Protein AF-A0A645IV78-F1 (afdb_monomer)

Solvent-accessible surface area (backbone atoms only — not comparable to full-atom values): 6071 Å² total; per-residue (Å²): 130,65,55,78,48,78,51,97,93,49,43,33,42,36,35,34,65,65,50,43,47,63,72,69,29,66,89,51,60,57,71,58,52,51,51,53,36,41,75,70,51,28,36,52,55,92,64,95,46,75,46,39,80,44,68,45,95,90,43,94,55,69,48,61,21,37,35,30,34,44,66,52,56,76,69,60,56,65,69,87,67,50,85,70,73,75,74,76,79,84,69,76,78,73,82,80,70,133

Sequence (98 aa):
MGFVKVESDERQFYVYPENFKQEICKSLNPKVVAKVLKKYGWIDTDGKLMTKVKRLPESDKVARFYVFNANVMMNFDIEAKSGIKQSNSSNFSNIFEK

Foldseek 3Di:
DWDWDDDPNWIKTWAAPVCCVVPVQPPNDSVVVLVVCVVQVQWDDPPDDQWDWDQDPVDRDIGITGIGTPVSVVPPDPVVPPPPPPPPPPPPVPPPDD

pLDDT: mean 81.95, std 15.49, range [47.19, 96.31]

Organism: NCBI:txid1076179

Structure (mmCIF, N/CA/C/O backbone):
data_AF-A0A645IV78-F1
#
_entry.id   AF-A0A645IV78-F1
#
loop_
_atom_site.group_PDB
_atom_site.id
_atom_site.type_symbol
_atom_site.label_atom_id
_atom_site.label_alt_id
_atom_site.label_comp_id
_atom_site.label_asym_id
_atom_site.label_entity_id
_atom_site.label_seq_id
_atom_site.pdbx_PDB_ins_code
_atom_site.Cartn_x
_atom_site.Cartn_y
_atom_site.Cartn_z
_atom_site.occupancy
_atom_site.B_iso_or_equiv
_atom_site.auth_seq_id
_atom_site.auth_comp_id
_atom_site.auth_asym_id
_atom_site.auth_atom_id
_atom_site.pdbx_PDB_model_num
ATOM 1 N N . MET A 1 1 ? -3.214 5.212 -12.150 1.00 60.28 1 MET A N 1
ATOM 2 C CA . MET A 1 1 ? -3.352 3.895 -12.822 1.00 60.28 1 MET A CA 1
ATOM 3 C C . MET A 1 1 ? -2.312 2.946 -12.261 1.00 60.28 1 MET A C 1
ATOM 5 O O . MET A 1 1 ? -1.201 3.405 -12.083 1.00 60.28 1 MET A O 1
ATOM 9 N N . GLY A 1 2 ? -2.649 1.687 -11.963 1.00 75.06 2 GLY A N 1
ATOM 10 C CA . GLY A 1 2 ? -1.719 0.639 -11.497 1.00 75.06 2 GLY A CA 1
ATOM 11 C C . GLY A 1 2 ? -1.608 -0.515 -12.501 1.00 75.06 2 GLY A C 1
ATOM 12 O O . GLY A 1 2 ? -2.099 -0.383 -13.618 1.00 75.06 2 GLY A O 1
ATOM 13 N N . PHE A 1 3 ? -1.008 -1.641 -12.110 1.00 81.88 3 PHE A N 1
ATOM 14 C CA . PHE A 1 3 ? -1.000 -2.858 -12.936 1.00 81.88 3 PHE A CA 1
ATOM 15 C C . PHE A 1 3 ? -1.315 -4.111 -12.111 1.00 81.88 3 PHE A C 1
ATOM 17 O O . PHE A 1 3 ? -1.149 -4.136 -10.888 1.00 81.88 3 PHE A O 1
ATOM 24 N N . VAL A 1 4 ? -1.797 -5.152 -12.788 1.00 80.25 4 VAL A N 1
ATOM 25 C CA . VAL A 1 4 ? -2.089 -6.461 -12.191 1.00 80.25 4 VAL A CA 1
ATOM 26 C C . VAL A 1 4 ? -1.006 -7.428 -12.622 1.00 80.25 4 VAL A C 1
ATOM 28 O O . VAL A 1 4 ? -0.672 -7.490 -13.803 1.00 80.25 4 VAL A O 1
ATOM 31 N N . LYS A 1 5 ? -0.472 -8.193 -11.673 1.00 78.31 5 LYS A N 1
ATOM 32 C CA . LYS A 1 5 ? 0.403 -9.324 -11.973 1.00 78.31 5 LYS A CA 1
ATOM 33 C C . LYS A 1 5 ? -0.263 -10.600 -11.481 1.00 78.31 5 LYS A C 1
ATOM 35 O O . LYS A 1 5 ? -0.804 -10.628 -10.376 1.00 78.31 5 LYS A O 1
ATOM 40 N N . VAL A 1 6 ? -0.229 -11.634 -12.310 1.00 76.81 6 VAL A N 1
ATOM 41 C CA . VAL A 1 6 ? -0.674 -12.981 -11.956 1.00 76.81 6 VAL A CA 1
ATOM 42 C C . VAL A 1 6 ? 0.562 -13.868 -12.015 1.00 76.81 6 VAL A C 1
ATOM 44 O O . VAL A 1 6 ? 1.129 -14.043 -13.090 1.00 76.81 6 VAL A O 1
ATOM 47 N N . GLU A 1 7 ? 1.016 -14.367 -10.869 1.00 68.00 7 GLU A N 1
ATOM 48 C CA . GLU A 1 7 ? 2.075 -15.378 -10.787 1.00 68.00 7 GLU A CA 1
ATOM 49 C C . GLU A 1 7 ? 1.519 -16.580 -10.029 1.00 68.00 7 GLU A C 1
ATOM 51 O O . GLU A 1 7 ? 1.058 -16.407 -8.908 1.00 68.00 7 GLU A O 1
ATOM 56 N N . SER A 1 8 ? 1.544 -17.767 -10.645 1.00 55.75 8 SER A N 1
ATOM 57 C CA . SER A 1 8 ? 1.294 -19.067 -9.995 1.00 55.75 8 SER A CA 1
ATOM 58 C C . SER A 1 8 ? 0.160 -19.063 -8.949 1.00 55.75 8 SER A C 1
ATOM 60 O O . SER A 1 8 ? 0.401 -19.344 -7.781 1.00 55.75 8 SER A O 1
ATOM 62 N N . ASP A 1 9 ? -1.060 -18.707 -9.372 1.00 59.97 9 ASP A N 1
ATOM 63 C CA . ASP A 1 9 ? -2.293 -18.573 -8.563 1.00 59.97 9 ASP A CA 1
ATOM 64 C C . ASP A 1 9 ? -2.375 -17.422 -7.543 1.00 59.97 9 ASP A C 1
ATOM 66 O O . ASP A 1 9 ? -3.446 -17.151 -6.992 1.00 59.97 9 ASP A O 1
ATOM 70 N N . GLU A 1 10 ? -1.320 -16.630 -7.366 1.00 71.69 10 GLU A N 1
ATOM 71 C CA . GLU A 1 10 ? -1.360 -15.418 -6.550 1.00 71.69 10 GLU A CA 1
ATOM 72 C C . GLU A 1 10 ? -1.562 -14.173 -7.424 1.00 71.69 10 GLU A C 1
ATOM 74 O O . GLU A 1 10 ? -0.646 -13.624 -8.045 1.00 71.69 10 GLU A O 1
ATOM 79 N N . ARG A 1 11 ? -2.807 -13.686 -7.472 1.00 87.38 11 ARG A N 1
ATOM 80 C CA . ARG A 1 11 ? -3.122 -12.402 -8.111 1.00 87.38 11 ARG A CA 1
ATOM 81 C C . ARG A 1 11 ? -2.725 -11.251 -7.183 1.00 87.38 11 ARG A C 1
ATOM 83 O O . ARG A 1 11 ? -3.205 -11.153 -6.053 1.00 87.38 11 ARG A O 1
ATOM 90 N N . GLN A 1 12 ? -1.892 -10.344 -7.689 1.00 91.19 12 GLN A N 1
ATOM 91 C CA . GLN A 1 12 ? -1.438 -9.159 -6.965 1.00 91.19 12 GLN A CA 1
ATOM 92 C C . GLN A 1 12 ? -1.803 -7.874 -7.711 1.00 91.19 12 GLN A C 1
ATOM 94 O O . GLN A 1 12 ? -1.596 -7.759 -8.924 1.00 91.19 12 GLN A O 1
ATOM 99 N N . PHE A 1 13 ? -2.308 -6.882 -6.975 1.00 92.38 13 PHE A N 1
ATOM 100 C CA . PHE A 1 13 ? -2.577 -5.547 -7.511 1.00 92.38 13 PHE A CA 1
ATOM 101 C C . PHE A 1 13 ? -1.506 -4.564 -7.049 1.00 92.38 13 PHE A C 1
ATOM 103 O O . PHE A 1 13 ? -1.310 -4.352 -5.852 1.00 92.38 13 PHE A O 1
ATOM 110 N N . TYR A 1 14 ? -0.837 -3.930 -8.008 1.00 93.25 14 TYR A N 1
ATOM 111 C CA . TYR A 1 14 ? 0.204 -2.943 -7.761 1.00 93.25 14 TYR A CA 1
ATOM 112 C C . TYR A 1 14 ? -0.384 -1.542 -7.882 1.00 93.25 14 TYR A C 1
ATOM 114 O O . TYR A 1 14 ? -0.682 -1.062 -8.977 1.00 93.25 14 TYR A O 1
ATOM 122 N N . VAL A 1 15 ? -0.552 -0.878 -6.740 1.00 94.38 15 VAL A N 1
ATOM 123 C CA . VAL A 1 15 ? -1.186 0.440 -6.645 1.00 94.38 15 VAL A CA 1
ATOM 124 C C . VAL A 1 15 ? -0.134 1.494 -6.320 1.00 94.38 15 VAL A C 1
ATOM 126 O O . VAL A 1 15 ? 0.564 1.402 -5.307 1.00 94.38 15 VAL A O 1
ATOM 129 N N . TYR A 1 16 ? -0.019 2.519 -7.166 1.00 94.50 16 TYR A N 1
ATOM 130 C CA . TYR A 1 16 ? 0.883 3.637 -6.893 1.00 94.50 16 TYR A CA 1
ATOM 131 C C . TYR A 1 16 ? 0.458 4.406 -5.632 1.00 94.50 16 TYR A C 1
ATOM 133 O O . TYR A 1 16 ? -0.739 4.526 -5.357 1.00 94.50 16 TYR A O 1
ATOM 141 N N . PRO A 1 17 ? 1.409 5.003 -4.889 1.00 94.81 17 PRO A N 1
ATOM 142 C CA . PRO A 1 17 ? 1.108 5.771 -3.687 1.00 94.81 17 PRO A CA 1
ATOM 143 C C . PRO A 1 17 ? 0.125 6.923 -3.901 1.00 94.81 17 PRO A C 1
ATOM 145 O O . PRO A 1 17 ? -0.634 7.243 -2.992 1.00 94.81 17 PRO A O 1
ATOM 148 N N . GLU A 1 18 ? 0.136 7.549 -5.077 1.00 94.19 18 GLU A N 1
ATOM 149 C CA . GLU A 1 18 ? -0.803 8.618 -5.417 1.00 94.19 18 GLU A CA 1
ATOM 150 C C . GLU A 1 18 ? -2.240 8.092 -5.510 1.00 94.19 18 GLU A C 1
ATOM 152 O O . GLU A 1 18 ? -3.106 8.554 -4.767 1.00 94.19 18 GLU A O 1
ATOM 157 N N . ASN A 1 19 ? -2.467 7.042 -6.306 1.00 94.38 19 ASN A N 1
ATOM 158 C CA . ASN A 1 19 ? -3.774 6.389 -6.406 1.00 94.38 19 ASN A CA 1
ATOM 159 C C . ASN A 1 19 ? -4.238 5.811 -5.065 1.00 94.38 19 ASN A C 1
ATOM 161 O O . ASN A 1 19 ? -5.416 5.891 -4.743 1.00 94.38 19 ASN A O 1
ATOM 165 N N . PHE A 1 20 ? -3.330 5.273 -4.248 1.00 95.38 20 PHE A N 1
ATOM 166 C CA . PHE A 1 20 ? -3.681 4.809 -2.906 1.00 95.38 20 PHE A CA 1
ATOM 167 C C . PHE A 1 20 ? -4.253 5.944 -2.040 1.00 95.38 20 PHE A C 1
ATOM 169 O O . PHE A 1 20 ? -5.243 5.758 -1.333 1.00 95.38 20 PHE A O 1
ATOM 176 N N . LYS A 1 21 ? -3.663 7.141 -2.103 1.00 94.44 21 LYS A N 1
ATOM 177 C CA . LYS A 1 21 ? -4.148 8.301 -1.344 1.00 94.44 21 LYS A CA 1
ATOM 178 C C . LYS A 1 21 ? -5.471 8.836 -1.893 1.00 94.44 21 LYS A C 1
ATOM 180 O O . LYS A 1 21 ? -6.363 9.130 -1.104 1.00 94.44 21 LYS A O 1
ATOM 185 N N . GLN A 1 22 ? -5.583 8.959 -3.213 1.00 94.00 22 GLN A N 1
ATOM 186 C CA . GLN A 1 22 ? -6.742 9.562 -3.876 1.00 94.00 22 GLN A CA 1
ATOM 187 C C . GLN A 1 22 ? -7.959 8.626 -3.878 1.00 94.00 22 GLN A C 1
ATOM 189 O O . GLN A 1 22 ? -9.041 9.032 -3.470 1.00 94.00 22 GLN A O 1
ATOM 194 N N . GLU A 1 23 ? -7.773 7.359 -4.257 1.00 93.38 23 GLU A N 1
ATOM 195 C CA . GLU A 1 23 ? -8.883 6.436 -4.531 1.00 93.38 23 GLU A CA 1
ATOM 196 C C . GLU A 1 23 ? -9.237 5.528 -3.356 1.00 93.38 23 GLU A C 1
ATOM 198 O O . GLU A 1 23 ? -10.402 5.176 -3.178 1.00 93.38 23 GLU A O 1
ATOM 203 N N . ILE A 1 24 ? -8.245 5.137 -2.552 1.00 93.00 24 ILE A N 1
ATOM 204 C CA . ILE A 1 24 ? -8.447 4.166 -1.467 1.00 93.00 24 ILE A CA 1
ATOM 205 C C . ILE A 1 24 ? -8.632 4.884 -0.134 1.00 93.00 24 ILE A C 1
ATOM 207 O O . ILE A 1 24 ? -9.523 4.541 0.636 1.00 93.00 24 ILE A O 1
ATOM 211 N N . CYS A 1 25 ? -7.808 5.894 0.153 1.00 95.56 25 CYS A N 1
ATOM 212 C CA . CYS A 1 25 ? -7.892 6.586 1.434 1.00 95.56 25 CYS A CA 1
ATOM 213 C C . CYS A 1 25 ? -9.043 7.598 1.493 1.00 95.56 25 CYS A C 1
ATOM 215 O O . CYS A 1 25 ? -9.608 7.731 2.568 1.00 95.56 25 CYS A O 1
ATOM 217 N N . LYS A 1 26 ? -9.377 8.309 0.399 1.00 88.38 26 LYS A N 1
ATOM 218 C CA . LYS A 1 26 ? -10.513 9.260 0.298 1.00 88.38 26 LYS A CA 1
ATOM 219 C C . LYS A 1 26 ? -10.797 10.030 1.604 1.00 88.38 26 LYS A C 1
ATOM 221 O O . LYS A 1 26 ? -11.855 9.878 2.206 1.00 88.38 26 LYS A O 1
ATOM 226 N N . SER A 1 27 ? -9.822 10.825 2.054 1.00 88.25 27 SER A N 1
ATOM 227 C CA . SER A 1 27 ? -9.851 11.630 3.300 1.00 88.25 27 SER A CA 1
ATOM 228 C C . SER A 1 27 ? -9.480 10.915 4.609 1.00 88.25 27 SER A C 1
ATOM 230 O O . SER A 1 27 ? -9.382 11.560 5.651 1.00 88.25 27 SER A O 1
ATOM 232 N N . LEU A 1 28 ? -9.179 9.618 4.586 1.00 94.75 28 LEU A N 1
ATOM 233 C CA . LEU A 1 28 ? -8.568 8.907 5.711 1.00 94.75 28 LEU A CA 1
ATOM 234 C C . LEU A 1 28 ? -7.051 9.126 5.757 1.00 94.75 28 LEU A C 1
ATOM 236 O O . LEU A 1 28 ? -6.398 9.330 4.733 1.00 94.75 28 LEU A O 1
ATOM 240 N N . ASN A 1 29 ? -6.458 9.010 6.951 1.00 95.06 29 ASN A N 1
ATOM 241 C CA . ASN A 1 29 ? -5.006 9.085 7.106 1.00 95.06 29 ASN A CA 1
ATOM 242 C C . ASN A 1 29 ? -4.326 7.883 6.411 1.00 95.06 29 ASN A C 1
ATOM 244 O O . ASN A 1 29 ? -4.458 6.752 6.898 1.00 95.06 29 ASN A O 1
ATOM 248 N N . PRO A 1 30 ? -3.513 8.095 5.356 1.00 94.88 30 PRO A N 1
ATOM 249 C CA . PRO A 1 30 ? -2.945 6.992 4.579 1.00 94.88 30 PRO A CA 1
ATOM 250 C C . PRO A 1 30 ? -2.044 6.056 5.391 1.00 94.88 30 PRO A C 1
ATOM 252 O O . PRO A 1 30 ? -1.961 4.862 5.106 1.00 94.88 30 PRO A O 1
ATOM 255 N N . LYS A 1 31 ? -1.373 6.571 6.432 1.00 93.56 31 LYS A N 1
ATOM 256 C CA . LYS A 1 31 ? -0.522 5.751 7.307 1.00 93.56 31 LYS A CA 1
ATOM 257 C C . LYS A 1 31 ? -1.357 4.809 8.169 1.00 93.56 31 LYS A C 1
ATOM 259 O O . LYS A 1 31 ? -0.933 3.682 8.410 1.00 93.56 31 LYS A O 1
ATOM 264 N N . VAL A 1 32 ? -2.513 5.270 8.645 1.00 95.25 32 VAL A N 1
ATOM 265 C CA . VAL A 1 32 ? -3.429 4.454 9.453 1.00 95.25 32 VAL A CA 1
ATOM 266 C C . VAL A 1 32 ? -4.060 3.376 8.581 1.00 95.25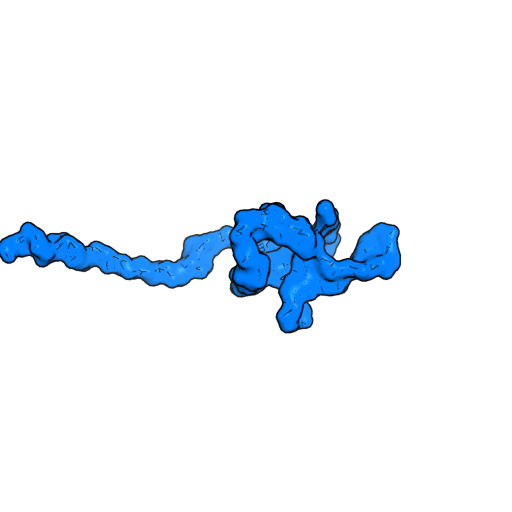 32 VAL A C 1
ATOM 268 O O . VAL A 1 32 ? -3.981 2.204 8.934 1.00 95.25 32 VAL A O 1
ATOM 271 N N . VAL A 1 33 ? -4.570 3.749 7.403 1.00 96.31 33 VAL A N 1
ATOM 272 C CA . VAL A 1 33 ? -5.146 2.802 6.435 1.00 96.31 33 VAL A CA 1
ATOM 273 C C . VAL A 1 33 ? -4.129 1.719 6.071 1.00 96.31 33 VAL A C 1
ATOM 275 O O . VAL A 1 33 ? -4.415 0.537 6.225 1.00 96.31 33 VAL A O 1
ATOM 278 N N . ALA A 1 34 ? -2.901 2.094 5.696 1.00 95.25 34 ALA A N 1
ATOM 279 C CA . ALA A 1 34 ? -1.858 1.124 5.363 1.00 95.25 34 ALA A CA 1
ATOM 280 C C . ALA A 1 34 ? -1.534 0.165 6.524 1.00 95.25 34 ALA A C 1
ATOM 282 O O . ALA A 1 34 ? -1.337 -1.027 6.301 1.00 95.25 34 ALA A O 1
ATOM 283 N N . LYS A 1 35 ? -1.514 0.650 7.775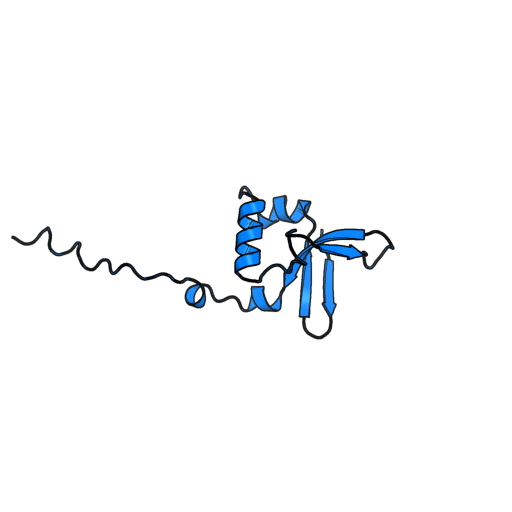 1.00 94.00 35 LYS A N 1
ATOM 284 C CA . LYS A 1 35 ? -1.320 -0.212 8.954 1.00 94.00 35 LYS A CA 1
ATOM 285 C C . LYS A 1 35 ? -2.461 -1.213 9.131 1.00 94.00 35 LYS A C 1
ATOM 287 O O . LYS A 1 35 ? -2.192 -2.369 9.440 1.00 94.00 35 LYS A O 1
ATOM 292 N N . VAL A 1 36 ? -3.708 -0.780 8.944 1.00 93.88 36 VAL A N 1
ATOM 293 C CA . VAL A 1 36 ? -4.890 -1.650 9.049 1.00 93.88 36 VAL A CA 1
ATOM 294 C C . VAL A 1 36 ? -4.872 -2.710 7.951 1.00 93.88 36 VAL A C 1
ATOM 296 O O . VAL A 1 36 ? -4.997 -3.895 8.246 1.00 93.88 36 VAL A O 1
ATOM 299 N N . LEU A 1 37 ? -4.620 -2.307 6.705 1.00 94.38 37 LEU A N 1
ATOM 300 C CA . LEU A 1 37 ? -4.516 -3.231 5.577 1.00 94.38 37 LEU A CA 1
ATOM 301 C C . LEU A 1 37 ? -3.390 -4.251 5.784 1.00 94.38 37 LEU A C 1
ATOM 303 O O . LEU A 1 37 ? -3.586 -5.439 5.542 1.00 94.38 37 LEU A O 1
ATOM 307 N N . LYS A 1 38 ? -2.234 -3.818 6.309 1.00 93.62 38 LYS A N 1
ATOM 308 C CA . LYS A 1 38 ? -1.141 -4.728 6.675 1.00 93.62 38 LYS A CA 1
ATOM 309 C C . LYS A 1 38 ? -1.562 -5.703 7.773 1.00 93.62 38 LYS A C 1
ATOM 311 O O . LYS A 1 38 ? -1.277 -6.889 7.666 1.00 93.62 38 LYS A O 1
ATOM 316 N N . LYS A 1 39 ? -2.236 -5.221 8.824 1.00 91.56 39 LYS A N 1
ATOM 317 C CA . LYS A 1 39 ? -2.697 -6.053 9.949 1.00 91.56 39 LYS A CA 1
ATOM 318 C C . LYS A 1 39 ? -3.576 -7.214 9.476 1.00 91.56 39 LYS A C 1
ATOM 320 O O . LYS A 1 39 ? -3.480 -8.300 10.035 1.00 91.56 39 LYS A O 1
ATOM 325 N N . TYR A 1 40 ? -4.403 -6.986 8.460 1.00 91.75 40 TYR A N 1
ATOM 326 C CA . TYR A 1 40 ? -5.281 -8.009 7.892 1.00 91.75 40 TYR A CA 1
ATOM 327 C C . TYR A 1 40 ? -4.665 -8.788 6.722 1.00 91.75 40 TYR A C 1
ATOM 329 O O . TYR A 1 40 ? -5.348 -9.610 6.122 1.00 91.75 40 TYR A O 1
ATOM 337 N N . GLY A 1 41 ? -3.390 -8.557 6.394 1.00 91.56 41 GLY A N 1
ATOM 338 C CA . GLY A 1 41 ? -2.690 -9.261 5.315 1.00 91.56 41 GLY A CA 1
ATOM 339 C C . GLY A 1 41 ? -3.113 -8.844 3.905 1.00 91.56 41 GLY A C 1
ATOM 340 O O . GLY A 1 41 ? -2.760 -9.513 2.941 1.00 91.56 41 GLY A O 1
ATOM 341 N N . TRP A 1 42 ? -3.860 -7.745 3.760 1.00 94.25 42 TRP A N 1
ATOM 342 C CA . TRP A 1 42 ? -4.317 -7.268 2.453 1.00 94.25 42 TRP A CA 1
ATOM 343 C C . TRP A 1 42 ? -3.182 -6.693 1.622 1.00 94.25 42 TRP A C 1
ATOM 345 O O . TRP A 1 42 ? -3.227 -6.797 0.402 1.00 94.25 42 TRP A O 1
ATOM 355 N N . ILE A 1 43 ? -2.184 -6.082 2.266 1.00 94.44 43 ILE A N 1
ATOM 356 C CA . ILE A 1 43 ? -0.984 -5.592 1.588 1.00 94.44 43 ILE A CA 1
ATOM 357 C C . ILE A 1 43 ? 0.250 -6.378 2.019 1.00 94.44 43 ILE A C 1
ATOM 359 O O . ILE A 1 43 ? 0.473 -6.608 3.208 1.00 94.44 43 ILE A O 1
ATOM 363 N N . ASP A 1 44 ? 1.065 -6.737 1.036 1.00 92.12 44 ASP A N 1
ATOM 364 C CA . ASP A 1 44 ? 2.356 -7.386 1.222 1.00 92.12 44 ASP A CA 1
ATOM 365 C C . ASP A 1 44 ? 3.461 -6.341 1.463 1.00 92.12 44 ASP A C 1
ATOM 367 O O . ASP A 1 44 ? 3.523 -5.295 0.804 1.00 92.12 44 ASP A O 1
ATOM 371 N N . THR A 1 45 ? 4.343 -6.609 2.429 1.00 90.06 45 THR A N 1
ATOM 372 C CA . THR A 1 45 ? 5.397 -5.680 2.858 1.00 90.06 45 THR A CA 1
ATOM 373 C C . THR A 1 45 ? 6.703 -6.411 3.163 1.00 90.06 45 THR A C 1
ATOM 375 O O . THR A 1 45 ? 6.718 -7.288 4.021 1.00 90.06 45 THR A O 1
ATOM 378 N N . ASP A 1 46 ? 7.822 -5.949 2.597 1.00 80.06 46 ASP A N 1
ATOM 379 C CA . ASP A 1 46 ? 9.164 -6.527 2.823 1.00 80.06 46 ASP A CA 1
ATOM 380 C C . ASP A 1 46 ? 9.883 -5.925 4.052 1.00 80.06 46 ASP A C 1
ATOM 382 O O . ASP A 1 46 ? 11.088 -5.679 4.040 1.00 80.06 46 ASP A O 1
ATOM 386 N N . GLY A 1 47 ? 9.145 -5.606 5.122 1.00 78.56 47 GLY A N 1
ATOM 387 C CA . GLY A 1 47 ? 9.722 -5.117 6.381 1.00 78.56 47 GLY A CA 1
ATOM 388 C C . GLY A 1 47 ? 9.095 -3.825 6.908 1.00 78.56 47 GLY A C 1
ATOM 389 O O . GLY A 1 47 ? 7.900 -3.778 7.215 1.00 78.56 47 GLY A O 1
ATOM 390 N N . LYS A 1 48 ? 9.919 -2.780 7.100 1.00 82.12 48 LYS A N 1
ATOM 391 C CA . LYS A 1 48 ? 9.505 -1.527 7.773 1.00 82.12 48 LYS A CA 1
ATOM 392 C C . LYS A 1 48 ? 8.582 -0.651 6.924 1.00 82.12 48 LYS A C 1
ATOM 394 O O . LYS A 1 48 ? 7.781 0.101 7.476 1.00 82.12 48 LYS A O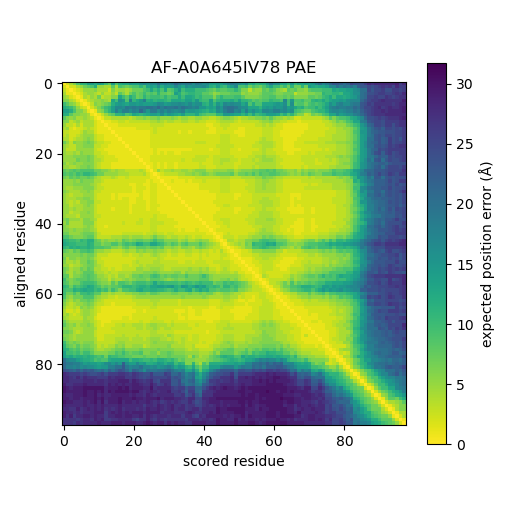 1
ATOM 399 N N . LEU A 1 49 ? 8.708 -0.713 5.600 1.00 89.00 49 LEU A N 1
ATOM 400 C CA . LEU A 1 49 ? 7.918 0.110 4.689 1.00 89.00 49 LEU A CA 1
ATOM 401 C C . LEU A 1 49 ? 6.645 -0.612 4.258 1.00 89.00 49 LEU A C 1
ATOM 403 O O . LEU A 1 49 ? 6.651 -1.812 4.021 1.00 89.00 49 LEU A O 1
ATOM 407 N N . MET A 1 50 ? 5.569 0.156 4.097 1.00 92.62 50 MET A N 1
ATOM 408 C CA . MET A 1 50 ? 4.269 -0.350 3.632 1.00 92.62 50 MET A CA 1
ATOM 409 C C . MET A 1 50 ? 4.182 -0.481 2.102 1.00 92.62 50 MET A C 1
ATOM 411 O O . MET A 1 50 ? 3.119 -0.776 1.572 1.00 92.62 50 MET A O 1
ATOM 415 N N . THR A 1 51 ? 5.276 -0.197 1.391 1.00 93.00 51 THR A N 1
ATOM 416 C CA . THR A 1 51 ? 5.359 -0.239 -0.075 1.00 93.00 51 THR A CA 1
ATOM 417 C C . THR A 1 51 ? 6.581 -1.041 -0.498 1.00 93.00 51 THR A C 1
ATOM 419 O O . THR A 1 51 ? 7.598 -1.030 0.201 1.00 93.00 51 THR A O 1
ATOM 422 N N . LYS A 1 52 ? 6.495 -1.692 -1.658 1.00 93.06 52 LYS A N 1
ATOM 423 C CA . LYS A 1 52 ? 7.575 -2.479 -2.264 1.00 93.06 52 LYS A CA 1
ATOM 424 C C . LYS A 1 52 ? 8.094 -1.784 -3.515 1.00 93.06 52 LYS A C 1
ATOM 426 O O . LYS A 1 52 ? 7.326 -1.154 -4.243 1.00 93.06 52 LYS A O 1
ATOM 431 N N . VAL A 1 53 ? 9.400 -1.886 -3.752 1.00 91.06 53 VAL A N 1
ATOM 432 C CA . VAL A 1 53 ? 10.015 -1.445 -5.009 1.00 91.06 53 VAL A CA 1
ATOM 433 C C . VAL A 1 53 ? 9.884 -2.581 -6.015 1.00 91.06 53 VAL A C 1
ATOM 435 O O . VAL A 1 53 ? 10.284 -3.708 -5.730 1.00 91.06 53 VAL A O 1
ATOM 438 N N . LYS A 1 54 ? 9.318 -2.295 -7.185 1.00 89.38 54 LYS A N 1
ATOM 439 C CA . LYS A 1 54 ? 9.198 -3.257 -8.282 1.00 89.38 54 LYS A CA 1
ATOM 440 C C . LYS A 1 54 ? 9.559 -2.603 -9.603 1.00 89.38 54 LYS A C 1
ATOM 442 O O . LYS A 1 54 ? 9.289 -1.419 -9.813 1.00 89.38 54 LYS A O 1
ATOM 447 N N . ARG A 1 55 ? 10.179 -3.395 -10.476 1.00 88.75 55 ARG A N 1
ATOM 448 C CA . ARG A 1 55 ? 10.409 -3.022 -11.869 1.00 88.75 55 ARG A CA 1
ATOM 449 C C . ARG A 1 55 ? 9.082 -3.061 -12.618 1.00 88.75 55 ARG A C 1
ATOM 451 O O . ARG A 1 55 ? 8.264 -3.949 -12.372 1.00 88.75 55 ARG A O 1
ATOM 458 N N . LEU A 1 56 ? 8.872 -2.077 -13.481 1.00 84.38 56 LEU A N 1
ATOM 459 C CA . LEU A 1 56 ? 7.703 -2.034 -14.344 1.00 84.38 56 LEU A CA 1
ATOM 460 C C . LEU A 1 56 ? 7.802 -3.116 -15.428 1.00 84.38 56 LEU A C 1
ATOM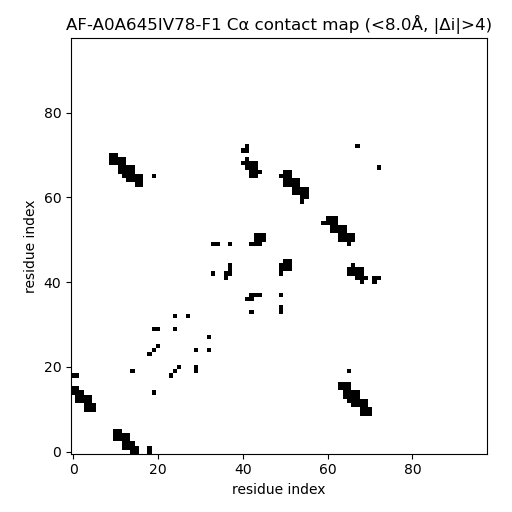 462 O O . LEU A 1 56 ? 8.899 -3.384 -15.907 1.00 84.38 56 LEU A O 1
ATOM 466 N N . PRO A 1 57 ? 6.683 -3.724 -15.851 1.00 79.88 57 PRO A N 1
ATOM 467 C CA . PRO A 1 57 ? 6.715 -4.712 -16.930 1.00 79.88 57 PRO A CA 1
ATOM 468 C C . PRO A 1 57 ? 7.227 -4.131 -18.256 1.00 79.88 57 PRO A C 1
ATOM 470 O O . PRO A 1 57 ? 7.902 -4.813 -19.013 1.00 79.88 57 PRO A O 1
ATOM 473 N N . GLU A 1 58 ? 6.920 -2.859 -18.516 1.00 81.00 58 GLU A N 1
ATOM 474 C CA . GLU A 1 58 ? 7.162 -2.192 -19.802 1.00 81.00 58 GLU A CA 1
ATOM 475 C C . GLU A 1 58 ? 8.471 -1.386 -19.846 1.00 81.00 58 GLU A C 1
ATOM 477 O O . GLU A 1 58 ? 8.793 -0.782 -20.866 1.00 81.00 58 GLU A O 1
ATOM 482 N N . SER A 1 59 ? 9.226 -1.308 -18.742 1.00 82.19 59 SER A N 1
ATOM 483 C CA . SER A 1 59 ? 10.491 -0.562 -18.719 1.00 82.19 59 SER A CA 1
ATOM 484 C C . SER A 1 59 ? 11.426 -1.013 -17.601 1.00 82.19 59 SER A C 1
ATOM 486 O O . SER A 1 59 ? 10.985 -1.484 -16.556 1.00 82.19 59 SER A O 1
ATOM 488 N N . ASP A 1 60 ? 12.720 -0.728 -17.748 1.00 83.50 60 ASP A N 1
ATOM 489 C CA . ASP A 1 60 ? 13.718 -0.979 -16.698 1.00 83.50 60 ASP A CA 1
ATOM 490 C C . ASP A 1 60 ? 13.569 -0.087 -15.457 1.00 83.50 60 ASP A C 1
ATOM 492 O O . ASP A 1 60 ? 14.272 -0.271 -14.456 1.00 83.50 60 ASP A O 1
ATOM 496 N N . LYS A 1 61 ? 12.636 0.871 -15.487 1.00 87.31 61 LYS A N 1
ATOM 497 C CA . LYS A 1 61 ? 12.374 1.761 -14.361 1.00 87.31 61 LYS A CA 1
ATOM 498 C C . LYS A 1 61 ? 11.771 0.986 -13.196 1.00 87.31 61 LYS A C 1
ATOM 500 O O . LYS A 1 61 ? 10.914 0.113 -13.347 1.00 87.31 61 LYS A O 1
ATOM 505 N N . VAL A 1 62 ? 12.199 1.370 -12.000 1.00 90.25 62 VAL A N 1
ATOM 506 C CA . VAL A 1 62 ? 11.639 0.880 -10.743 1.00 90.25 62 VAL A CA 1
ATOM 507 C C . VAL A 1 62 ? 10.726 1.932 -10.133 1.00 90.25 62 VAL A C 1
ATOM 509 O O . VAL A 1 62 ? 11.015 3.127 -10.173 1.00 90.25 62 VAL A O 1
ATOM 512 N N . ALA A 1 63 ? 9.628 1.484 -9.540 1.00 91.56 63 ALA A 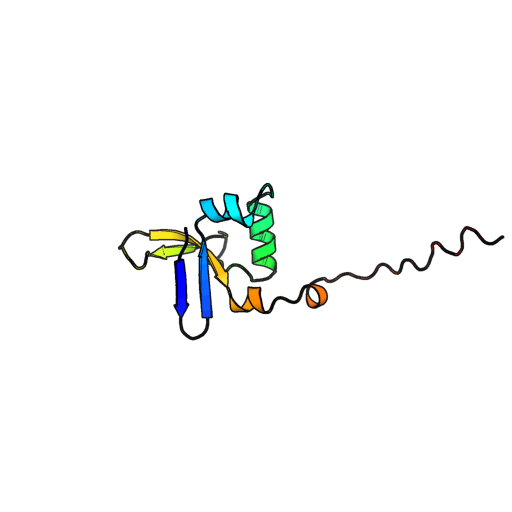N 1
ATOM 513 C CA . ALA A 1 63 ? 8.696 2.336 -8.818 1.00 91.56 63 ALA A CA 1
ATOM 514 C C . ALA A 1 63 ? 8.249 1.666 -7.515 1.00 91.56 63 ALA A C 1
ATOM 516 O O . ALA A 1 63 ? 8.457 0.470 -7.293 1.00 91.56 63 ALA A O 1
ATOM 517 N N . ARG A 1 64 ? 7.675 2.469 -6.617 1.00 92.69 64 ARG A N 1
ATOM 518 C CA . ARG A 1 64 ? 7.131 2.002 -5.339 1.00 92.69 64 ARG A CA 1
ATOM 519 C C . ARG A 1 64 ? 5.638 1.763 -5.463 1.00 92.69 64 ARG A C 1
ATOM 521 O O . ARG A 1 64 ? 4.934 2.620 -5.984 1.00 92.69 64 ARG A O 1
ATOM 528 N N . PHE A 1 65 ? 5.169 0.659 -4.895 1.00 94.38 65 PHE A N 1
ATOM 529 C CA . PHE A 1 65 ? 3.769 0.250 -4.941 1.00 94.38 65 PHE A CA 1
ATOM 530 C C . PHE A 1 65 ? 3.289 -0.246 -3.585 1.00 94.38 65 PHE A C 1
ATOM 532 O O . PHE A 1 65 ? 4.038 -0.895 -2.853 1.00 94.38 65 PHE A O 1
ATOM 539 N N . TYR A 1 66 ? 2.022 0.010 -3.280 1.00 95.25 66 TYR A N 1
ATOM 540 C CA . TYR A 1 66 ? 1.267 -0.852 -2.381 1.00 95.25 66 TYR A CA 1
ATOM 541 C C . TYR A 1 66 ? 0.904 -2.119 -3.155 1.00 95.25 66 TYR A C 1
ATOM 543 O O . TYR A 1 66 ? 0.347 -2.025 -4.249 1.00 95.25 66 TYR A O 1
ATOM 551 N N . VAL A 1 67 ? 1.261 -3.282 -2.615 1.00 94.44 67 VAL A N 1
ATOM 552 C CA . VAL A 1 67 ? 1.038 -4.574 -3.273 1.00 94.44 67 VAL A CA 1
ATOM 553 C C . VAL A 1 67 ? -0.102 -5.270 -2.559 1.00 94.44 67 VAL A C 1
ATOM 555 O O . VAL A 1 67 ? 0.085 -5.743 -1.445 1.00 94.44 67 VAL A O 1
ATOM 558 N N . PHE A 1 68 ? -1.283 -5.290 -3.166 1.00 94.38 68 PHE A N 1
ATOM 559 C CA . PHE A 1 68 ? -2.452 -5.937 -2.583 1.00 94.38 68 PHE A CA 1
ATOM 560 C C . PHE A 1 68 ? -2.503 -7.412 -2.968 1.00 94.38 68 PHE A C 1
ATOM 562 O O . PHE A 1 68 ? -2.388 -7.744 -4.149 1.00 94.38 68 PHE A O 1
ATOM 569 N N . ASN A 1 69 ? -2.728 -8.277 -1.983 1.00 92.69 69 ASN A N 1
ATOM 570 C CA . ASN A 1 69 ? -2.979 -9.695 -2.192 1.00 92.69 69 ASN A CA 1
ATOM 571 C C . ASN A 1 69 ? -4.471 -9.903 -2.495 1.00 92.69 69 ASN A C 1
ATOM 573 O O . ASN A 1 69 ? -5.324 -9.722 -1.623 1.00 92.69 69 ASN A O 1
ATOM 577 N N . ALA A 1 70 ? -4.791 -10.275 -3.737 1.00 90.56 70 ALA A N 1
ATOM 578 C CA . ALA A 1 70 ? -6.174 -10.468 -4.156 1.00 90.56 70 ALA A CA 1
ATOM 579 C C . ALA A 1 70 ? -6.848 -11.613 -3.397 1.00 90.56 70 ALA A C 1
ATOM 581 O O . ALA A 1 70 ? -8.006 -11.486 -3.026 1.00 90.56 70 ALA A O 1
ATOM 582 N N . ASN A 1 71 ? -6.133 -12.710 -3.148 1.00 90.56 71 ASN A N 1
ATOM 583 C CA . ASN A 1 71 ? -6.698 -13.887 -2.500 1.00 90.56 71 ASN A CA 1
ATOM 584 C C . ASN A 1 71 ? -7.162 -13.567 -1.069 1.00 90.56 71 ASN A C 1
ATOM 586 O O . ASN A 1 71 ? -8.279 -13.897 -0.684 1.00 90.56 71 ASN A O 1
ATOM 590 N N . VAL A 1 72 ? -6.336 -12.845 -0.305 1.00 90.88 72 VAL A N 1
ATOM 591 C CA . VAL A 1 72 ? -6.691 -12.413 1.057 1.00 90.88 72 VAL A CA 1
ATOM 592 C C . VAL A 1 72 ? -7.838 -11.405 1.038 1.00 90.88 72 VAL A C 1
ATOM 594 O O . VAL A 1 72 ? -8.747 -11.505 1.854 1.00 90.88 72 VAL A O 1
ATOM 597 N N . MET A 1 73 ? -7.804 -10.442 0.114 1.00 89.75 73 MET A N 1
ATOM 598 C CA . MET A 1 73 ? -8.824 -9.398 0.013 1.00 89.75 73 MET A CA 1
ATOM 599 C C . MET A 1 73 ? -10.200 -9.958 -0.373 1.00 89.75 73 MET A C 1
ATOM 601 O O . MET A 1 73 ? -11.201 -9.568 0.219 1.00 89.75 73 MET A O 1
ATOM 605 N N . MET A 1 74 ? -10.254 -10.863 -1.355 1.00 88.38 74 MET A N 1
ATOM 606 C CA . MET A 1 74 ? -11.516 -11.402 -1.880 1.00 88.38 74 MET A CA 1
ATOM 607 C C . MET A 1 74 ? -12.157 -12.431 -0.945 1.00 88.38 74 MET A C 1
ATOM 609 O O . MET A 1 74 ? -13.374 -12.561 -0.937 1.00 88.38 74 MET A O 1
ATOM 613 N N . ASN A 1 75 ? -11.353 -13.122 -0.134 1.00 89.75 75 ASN A N 1
ATOM 614 C CA . ASN A 1 75 ? -11.826 -14.097 0.852 1.00 89.75 75 ASN A CA 1
ATOM 615 C C . ASN A 1 75 ? -11.874 -13.513 2.275 1.00 89.75 75 ASN A C 1
ATOM 617 O O . ASN A 1 75 ? -11.828 -14.253 3.259 1.00 89.75 75 ASN A O 1
ATOM 621 N N . PHE A 1 76 ? -11.893 -12.184 2.406 1.00 88.75 76 PHE A N 1
ATOM 622 C CA . PHE A 1 76 ? -11.877 -11.539 3.710 1.00 88.75 76 PHE A CA 1
ATOM 623 C C . PHE A 1 76 ? -13.250 -11.606 4.380 1.00 88.75 76 PHE A C 1
ATOM 625 O O . PHE A 1 76 ? -14.198 -10.954 3.949 1.00 88.75 76 PHE A O 1
ATOM 632 N N . ASP A 1 77 ? -13.318 -12.341 5.485 1.00 88.25 77 ASP A N 1
ATOM 633 C CA . ASP A 1 77 ? -14.481 -12.372 6.364 1.00 88.25 77 ASP A CA 1
ATOM 634 C C . ASP A 1 77 ? -14.311 -11.354 7.502 1.00 88.25 77 ASP A C 1
ATOM 636 O O . ASP A 1 77 ? -13.397 -11.449 8.330 1.00 88.25 77 ASP A O 1
ATOM 640 N N . ILE A 1 78 ? -15.196 -10.358 7.527 1.00 84.62 78 ILE A N 1
ATOM 641 C CA . ILE A 1 78 ? -15.197 -9.301 8.538 1.00 84.62 78 ILE A CA 1
ATOM 642 C C . ILE A 1 78 ? -15.607 -9.859 9.904 1.00 84.62 78 ILE A C 1
ATOM 644 O O . ILE A 1 78 ? -14.983 -9.504 10.903 1.00 84.62 78 ILE A O 1
ATOM 648 N N . GLU A 1 79 ? -16.606 -10.738 9.966 1.00 82.81 79 GLU A N 1
ATOM 649 C CA . GLU A 1 79 ? -17.161 -11.258 11.218 1.00 82.81 79 GLU A CA 1
ATOM 650 C C . GLU A 1 79 ? -16.142 -12.154 11.919 1.00 82.81 79 GLU A C 1
ATOM 652 O O . GLU A 1 79 ? -15.838 -11.941 13.094 1.00 82.81 79 GLU A O 1
ATOM 657 N N . ALA A 1 80 ? -15.496 -13.050 11.167 1.00 78.00 80 ALA A N 1
ATOM 658 C CA . ALA A 1 80 ? -14.453 -13.933 11.687 1.00 78.00 80 ALA A CA 1
ATOM 659 C C . ALA A 1 80 ? -13.191 -13.188 12.167 1.00 78.00 80 ALA A C 1
ATOM 661 O O . ALA A 1 80 ? -12.423 -13.709 12.981 1.00 78.00 80 ALA A O 1
ATOM 662 N N . LYS A 1 81 ? -12.928 -11.979 11.651 1.00 72.25 81 LYS A N 1
ATOM 663 C CA . LYS A 1 81 ? -11.737 -11.170 11.988 1.00 72.25 81 LYS A CA 1
ATOM 664 C C . LYS A 1 81 ? -12.022 -10.051 12.979 1.00 72.25 81 LYS A C 1
ATOM 666 O O . LYS A 1 81 ? -11.090 -9.531 13.604 1.00 72.25 81 LYS A O 1
ATOM 671 N N . SER A 1 82 ? -13.286 -9.688 13.149 1.00 65.56 82 SER A N 1
ATOM 672 C CA . SER A 1 82 ? -13.731 -8.775 14.180 1.00 65.56 82 SER A CA 1
ATOM 673 C C . SER A 1 82 ? -13.792 -9.553 15.495 1.00 65.56 82 SER A C 1
ATOM 675 O O . SER A 1 82 ? -14.738 -10.268 15.793 1.00 65.56 82 SER A O 1
ATOM 677 N N . GLY A 1 83 ? -12.753 -9.444 16.320 1.00 59.03 83 GLY A N 1
ATOM 678 C CA . GLY A 1 83 ? -12.821 -9.860 17.723 1.00 59.03 83 GLY A CA 1
ATOM 679 C C . GLY A 1 83 ? -13.777 -8.969 18.525 1.00 59.03 83 GLY A C 1
ATOM 680 O O . GLY A 1 83 ? -13.386 -8.444 19.568 1.00 59.03 83 GLY A O 1
ATOM 681 N N . ILE A 1 84 ? -14.992 -8.726 18.020 1.00 52.69 84 ILE A N 1
ATOM 682 C CA . ILE A 1 84 ? -16.059 -8.041 18.732 1.00 52.69 84 ILE A CA 1
ATOM 683 C C . ILE A 1 84 ? -16.475 -9.012 19.828 1.00 52.69 84 ILE A C 1
ATOM 685 O O . ILE A 1 84 ? -17.317 -9.886 19.644 1.00 52.69 84 ILE A O 1
ATOM 689 N N . LYS A 1 85 ? -15.867 -8.852 21.006 1.00 53.03 85 LYS A N 1
ATOM 690 C CA . LYS A 1 85 ? -16.561 -9.194 22.240 1.00 53.03 85 LYS A CA 1
ATOM 691 C C . LYS A 1 85 ? -17.844 -8.378 22.195 1.00 53.03 85 LYS A C 1
ATOM 693 O O . LYS A 1 85 ? -17.788 -7.163 22.376 1.00 53.03 85 LYS A O 1
ATOM 698 N N . GLN A 1 86 ? -18.966 -9.023 21.889 1.00 50.81 86 GLN A N 1
ATOM 699 C CA . GLN A 1 86 ? -20.269 -8.473 22.214 1.00 50.81 86 GLN A CA 1
ATOM 700 C C . GLN A 1 86 ? -20.191 -8.123 23.701 1.00 50.81 86 GLN A C 1
ATOM 702 O O . GLN A 1 86 ? -20.136 -9.001 24.561 1.00 50.81 86 GLN A O 1
ATOM 707 N N . SER A 1 87 ? -20.062 -6.837 24.024 1.00 48.19 87 SER A N 1
ATOM 708 C CA . SER A 1 87 ? -20.399 -6.380 25.359 1.00 48.19 87 SER A CA 1
ATOM 709 C C . SER A 1 87 ? -21.893 -6.627 25.459 1.00 48.19 87 SER A C 1
ATOM 711 O O . SER A 1 87 ? -22.669 -5.875 24.870 1.00 48.19 87 SER A O 1
ATOM 713 N N . ASN A 1 88 ? -22.278 -7.732 26.098 1.00 48.09 88 ASN A N 1
ATOM 714 C CA . ASN A 1 88 ? -23.667 -8.043 26.391 1.00 48.09 88 ASN A CA 1
ATOM 715 C C . ASN A 1 88 ? -24.316 -6.784 26.972 1.00 48.09 88 ASN A C 1
ATOM 717 O O . ASN A 1 88 ? -24.017 -6.386 28.097 1.00 48.09 88 ASN A O 1
ATOM 721 N N . SER A 1 89 ? -25.199 -6.144 26.205 1.00 50.62 89 SER A N 1
ATOM 722 C CA . SER A 1 89 ? -26.010 -5.011 26.654 1.00 50.62 89 SER A CA 1
ATOM 723 C C . SER A 1 89 ? -27.170 -5.481 27.538 1.00 50.62 89 SER A C 1
ATOM 725 O O . SER A 1 89 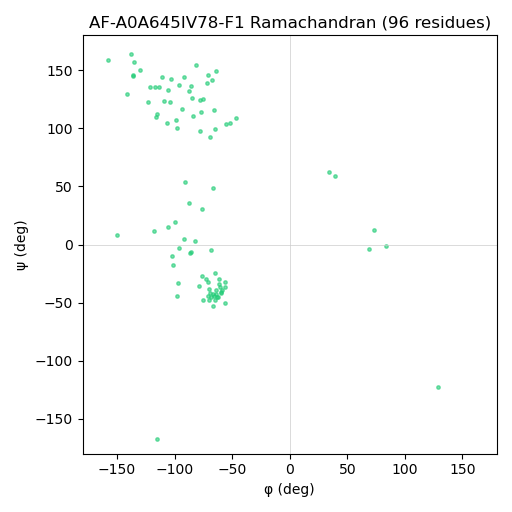? -28.239 -4.876 27.550 1.00 50.62 89 SER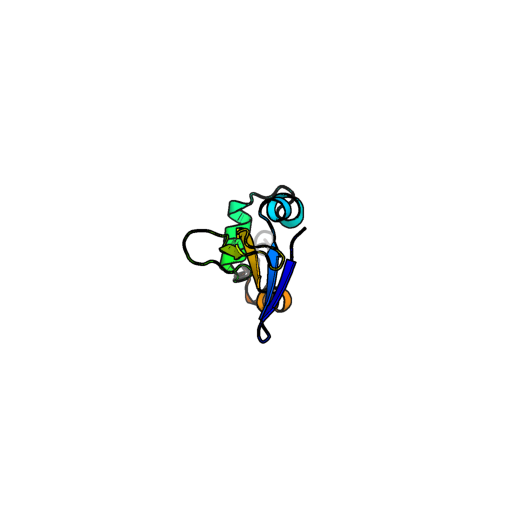 A O 1
ATOM 727 N N . SER A 1 90 ? -26.995 -6.578 28.270 1.00 50.91 90 SER A N 1
ATOM 728 C CA . SER A 1 90 ? -28.008 -7.164 29.138 1.00 50.91 90 SER A CA 1
ATOM 729 C C . SER A 1 90 ? -27.905 -6.595 30.551 1.00 50.91 90 SER A C 1
ATOM 731 O O . SER A 1 90 ? -27.748 -7.361 31.492 1.00 50.91 90 SER A O 1
ATOM 733 N N . ASN A 1 91 ? -27.926 -5.265 30.702 1.00 54.12 91 ASN A N 1
ATOM 734 C CA . ASN A 1 91 ? -28.089 -4.627 32.020 1.00 54.12 91 ASN A CA 1
ATOM 735 C C . ASN A 1 91 ? -28.783 -3.249 32.005 1.00 54.12 91 ASN A C 1
ATOM 737 O O . ASN A 1 91 ? -28.875 -2.617 33.051 1.00 54.12 91 ASN A O 1
ATOM 741 N N . PHE A 1 92 ? -29.335 -2.783 30.877 1.00 53.66 92 PHE A N 1
ATOM 7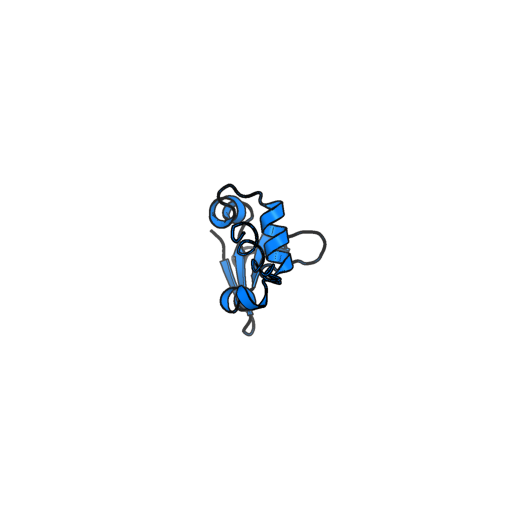42 C CA . PHE A 1 92 ? -30.153 -1.555 30.878 1.00 53.66 92 PHE A CA 1
ATOM 743 C C . PHE A 1 92 ? -31.634 -1.786 31.216 1.00 53.66 92 PHE A C 1
ATOM 745 O O . PHE A 1 92 ? -32.365 -0.821 31.417 1.00 53.66 92 PHE A O 1
ATOM 752 N N . SER A 1 93 ? -32.082 -3.038 31.337 1.00 51.41 93 SER A N 1
ATOM 753 C CA . SER A 1 93 ? -33.478 -3.371 31.651 1.00 51.41 93 SER A CA 1
ATOM 754 C C . SER A 1 93 ? -33.816 -3.409 33.149 1.00 51.41 93 SER A C 1
ATOM 756 O O . SER A 1 93 ? -34.992 -3.469 33.473 1.00 51.41 93 SER A O 1
ATOM 758 N N . ASN A 1 94 ? -32.842 -3.299 34.066 1.00 56.62 94 ASN A N 1
ATOM 759 C CA . ASN A 1 94 ? -33.097 -3.390 35.519 1.00 56.62 94 ASN A CA 1
ATOM 760 C C . ASN A 1 94 ? -33.031 -2.045 36.271 1.00 56.62 94 ASN A C 1
ATOM 762 O O . ASN A 1 94 ? -32.941 -2.035 37.493 1.00 56.62 94 ASN A O 1
ATOM 766 N N . ILE A 1 95 ? -33.057 -0.908 35.567 1.00 57.22 95 ILE A N 1
ATOM 767 C CA . ILE A 1 95 ? -33.046 0.433 36.193 1.00 57.22 95 ILE A CA 1
ATOM 768 C C . ILE A 1 95 ? -34.446 1.081 36.215 1.00 57.22 95 ILE A C 1
ATOM 770 O O . ILE A 1 95 ? -34.645 2.076 36.903 1.00 57.22 95 ILE A O 1
ATOM 774 N N . PHE A 1 96 ? -35.436 0.500 35.525 1.00 53.31 96 PHE A N 1
ATOM 775 C CA . PHE A 1 96 ? -36.798 1.049 35.444 1.00 53.31 96 PHE A CA 1
ATOM 776 C C . PHE A 1 96 ? -37.902 0.149 36.024 1.00 53.31 96 PHE A C 1
ATOM 778 O O . PHE A 1 96 ? -39.076 0.466 35.854 1.00 53.31 96 PHE A O 1
ATOM 785 N N . GLU A 1 97 ? -37.570 -0.922 36.753 1.00 49.16 97 GLU A N 1
ATOM 786 C CA . GLU A 1 97 ? -38.571 -1.670 37.527 1.00 49.16 97 GLU A CA 1
ATOM 787 C C . GLU A 1 97 ? -38.296 -1.605 39.039 1.00 49.16 97 GLU A C 1
ATOM 789 O O . GLU A 1 9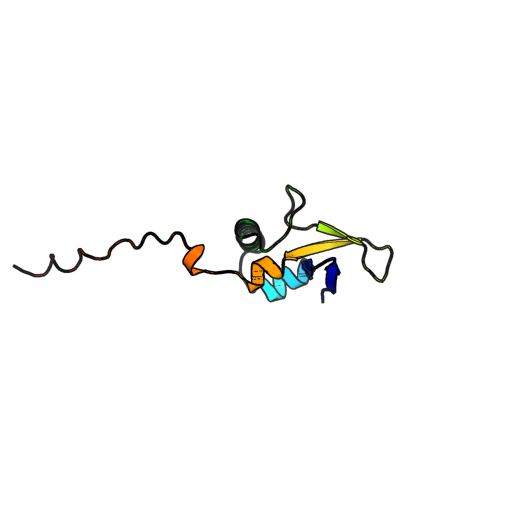7 ? -37.382 -2.255 39.543 1.00 49.16 97 GLU A O 1
ATOM 794 N N . LYS A 1 98 ? -39.200 -0.865 39.705 1.00 47.19 98 LYS A N 1
ATOM 795 C CA . LYS A 1 98 ? -39.430 -0.618 41.145 1.00 47.19 98 LYS A CA 1
ATOM 796 C C . LYS A 1 98 ? -38.621 0.475 41.838 1.00 47.19 98 LYS A C 1
ATOM 798 O O . LYS A 1 98 ? -37.448 0.247 42.190 1.00 47.19 98 LYS A O 1
#

Mean predicted aligned error: 10.14 Å

Radius of gyration: 19.68 Å; Cα contacts (8 Å, |Δi|>4): 119; chains: 1; bounding box: 53×31×61 Å

Nearest PDB structures (foldseek):
  5vfy-assembly2_D  TM=7.740E-01  e=6.728E-02  Clostridium perfringens
  6rid-assembly1_A  TM=2.774E-01  e=1.691E-01  Vaccinia virus GLV-1h68
  6ric-assembly1_A  TM=3.045E-01  e=5.777E-01  Vaccinia virus GLV-1h68
  7amv-assembly1_A  TM=2.777E-01  e=4.804E-01  Vaccinia virus GLV-1h68

Secondary structure (DSSP, 8-state):
--EEEEETTEEEEEE-HHHIIIIIITTS-HHHHHHHHHHTT-EE-SSS-SSEEEEETTEEEEEEEEEEEHHHHHT--HHHH--------TTSTTSS--